Protein AF-A0A1C6E2U9-F1 (afdb_monomer_lite)

Foldseek 3Di:
DDPVVVQVVCCVVPVDGDPPPPVVPQDPVNVVVVVVVVPQDPVNVVVVVVVVVVVVVVVVVVVVVVVVVVVVVVVVVCVVVPPPPPVPPPPVVVVVVVVVVVVVVVVVVPPPPDDD

pLDDT: mean 75.65, std 13.98, range [43.25, 95.25]

Radius of gyration: 38.93 Å; chains: 1; bounding box: 69×45×92 Å

Structure (mmCIF, N/CA/C/O backbone):
data_AF-A0A1C6E2U9-F1
#
_entry.id   AF-A0A1C6E2U9-F1
#
loop_
_atom_site.group_PDB
_atom_site.id
_atom_site.type_symbol
_atom_site.label_atom_id
_atom_site.label_alt_id
_atom_site.label_comp_id
_atom_site.label_asym_id
_atom_site.label_entity_id
_atom_site.label_seq_id
_atom_site.pdbx_PDB_ins_code
_atom_site.Cartn_x
_atom_site.Cartn_y
_atom_site.Cartn_z
_atom_site.occupancy
_atom_site.B_iso_or_equiv
_atom_site.auth_seq_id
_atom_site.auth_comp_id
_atom_site.auth_asym_id
_atom_site.auth_atom_id
_atom_site.pdbx_PDB_model_num
ATOM 1 N N . MET A 1 1 ? 41.886 -9.581 -25.187 1.00 71.56 1 MET A N 1
ATOM 2 C CA . MET A 1 1 ? 42.308 -10.326 -23.975 1.00 71.56 1 MET A CA 1
ATOM 3 C C . MET A 1 1 ? 41.634 -11.698 -23.961 1.00 71.56 1 MET A C 1
ATOM 5 O O . MET A 1 1 ? 40.436 -11.761 -24.193 1.00 71.56 1 MET A O 1
ATOM 9 N N . ASN A 1 2 ? 42.365 -12.797 -23.732 1.00 88.00 2 ASN A N 1
ATOM 10 C CA . ASN A 1 2 ? 41.782 -14.154 -23.714 1.00 88.00 2 ASN A CA 1
ATOM 11 C C . ASN A 1 2 ? 40.878 -14.347 -22.471 1.00 88.00 2 ASN A C 1
ATOM 13 O O . ASN A 1 2 ? 41.182 -13.811 -21.405 1.00 88.00 2 ASN A O 1
ATOM 17 N N . LYS A 1 3 ? 39.812 -15.158 -22.571 1.00 82.31 3 LYS A N 1
ATOM 18 C CA . LYS A 1 3 ? 38.917 -15.555 -21.461 1.00 82.31 3 LYS A CA 1
ATOM 19 C C . LYS A 1 3 ? 39.675 -15.916 -20.174 1.00 82.31 3 LYS A C 1
ATOM 21 O O . LYS A 1 3 ? 39.283 -15.502 -19.084 1.00 82.31 3 LYS A O 1
ATOM 26 N N . ARG A 1 4 ? 40.801 -16.636 -20.283 1.00 87.12 4 ARG A N 1
ATOM 27 C CA . ARG A 1 4 ? 41.637 -16.998 -19.118 1.00 87.12 4 ARG A CA 1
ATOM 28 C C . ARG A 1 4 ? 42.281 -15.780 -18.450 1.00 87.12 4 ARG A C 1
ATOM 30 O O . ARG A 1 4 ? 42.363 -15.727 -17.226 1.00 87.12 4 ARG A O 1
ATOM 37 N N . GLN A 1 5 ? 42.744 -14.816 -19.240 1.00 90.75 5 GLN A N 1
ATOM 38 C CA . GLN A 1 5 ? 43.356 -13.582 -18.742 1.00 90.75 5 GLN A CA 1
ATOM 39 C C . GLN A 1 5 ? 42.301 -12.668 -18.108 1.00 90.75 5 GLN A C 1
ATOM 41 O O . GLN A 1 5 ? 42.523 -12.178 -17.005 1.00 90.75 5 GLN A O 1
ATOM 46 N N . ALA A 1 6 ? 41.125 -12.547 -18.731 1.00 86.75 6 ALA A N 1
ATOM 47 C CA . ALA A 1 6 ? 39.992 -11.799 -18.187 1.00 86.75 6 ALA A CA 1
ATOM 48 C C . ALA A 1 6 ? 39.558 -12.336 -16.816 1.00 86.75 6 ALA A C 1
ATOM 50 O O . ALA A 1 6 ? 39.429 -11.581 -15.857 1.00 86.75 6 ALA A O 1
ATOM 51 N N . LYS A 1 7 ? 39.439 -13.665 -16.684 1.00 88.56 7 LYS A N 1
ATOM 52 C CA . LYS A 1 7 ? 39.119 -14.320 -15.407 1.00 88.56 7 LYS A CA 1
ATOM 53 C C . LYS A 1 7 ? 40.162 -14.033 -14.322 1.00 88.56 7 LYS A C 1
ATOM 55 O O . LYS A 1 7 ? 39.799 -13.820 -13.168 1.00 88.56 7 LYS A O 1
ATOM 60 N N . LYS A 1 8 ? 41.453 -14.027 -14.682 1.00 93.44 8 LYS A N 1
ATOM 61 C CA . LYS A 1 8 ? 42.546 -13.695 -13.753 1.00 93.44 8 LYS A CA 1
ATOM 62 C C . LYS A 1 8 ? 42.490 -12.235 -13.305 1.00 93.44 8 LYS A C 1
ATOM 64 O O . LYS A 1 8 ? 42.643 -11.985 -12.116 1.00 93.44 8 LYS A O 1
ATOM 69 N N . GLN A 1 9 ? 42.261 -11.298 -14.225 1.00 91.69 9 GLN A N 1
ATOM 70 C CA . GLN A 1 9 ? 42.118 -9.881 -13.881 1.00 91.69 9 GLN A CA 1
ATOM 71 C C . GLN A 1 9 ? 40.907 -9.644 -12.980 1.00 91.69 9 GLN A C 1
ATOM 73 O O . GLN A 1 9 ? 41.048 -9.019 -11.936 1.00 91.69 9 GLN A O 1
ATOM 78 N N . TYR A 1 10 ? 39.758 -10.233 -13.314 1.00 90.56 10 TYR A N 1
ATOM 79 C CA . TYR A 1 10 ? 38.558 -10.145 -12.487 1.00 90.56 10 TYR A CA 1
ATOM 80 C C . TYR A 1 10 ? 38.810 -10.661 -11.064 1.00 90.56 10 TYR A C 1
ATOM 82 O O . TYR A 1 10 ? 38.525 -9.968 -10.092 1.00 90.56 10 TYR A O 1
ATOM 90 N N . LYS A 1 11 ? 39.427 -11.845 -10.927 1.00 94.44 11 LYS A N 1
ATOM 91 C CA . LYS A 1 11 ? 39.772 -12.402 -9.612 1.00 94.44 11 LYS A CA 1
ATOM 92 C C . LYS A 1 11 ? 40.783 -11.541 -8.854 1.00 94.44 11 LYS A C 1
ATOM 94 O O . LYS A 1 11 ? 40.722 -11.481 -7.633 1.00 94.44 11 LYS A O 1
ATOM 99 N N . LYS A 1 12 ? 41.696 -10.868 -9.561 1.00 95.25 12 LYS A N 1
ATOM 100 C CA . LYS A 1 12 ? 42.655 -9.937 -8.956 1.00 95.25 12 LYS A CA 1
ATOM 101 C C . LYS A 1 12 ? 41.965 -8.689 -8.391 1.00 95.25 12 LYS A C 1
ATOM 103 O O . LYS A 1 12 ? 42.372 -8.233 -7.334 1.00 95.25 12 LYS A O 1
ATOM 108 N N . ILE A 1 13 ? 40.952 -8.156 -9.078 1.00 94.25 13 ILE A N 1
ATOM 109 C CA . ILE A 1 13 ? 40.235 -6.936 -8.665 1.00 94.25 13 ILE A CA 1
ATOM 110 C C . ILE A 1 13 ? 39.199 -7.238 -7.571 1.00 94.25 13 ILE A C 1
ATOM 112 O O . ILE A 1 13 ? 39.088 -6.484 -6.613 1.00 94.25 13 ILE A O 1
ATOM 116 N N . HIS A 1 14 ? 38.459 -8.344 -7.693 1.00 89.38 14 HIS A N 1
ATOM 117 C CA . HIS A 1 14 ? 37.289 -8.630 -6.850 1.00 89.38 14 HIS A CA 1
ATOM 118 C C . HIS A 1 14 ? 37.498 -9.768 -5.835 1.00 89.38 14 HIS A C 1
ATOM 120 O O . HIS A 1 14 ? 36.607 -10.066 -5.048 1.00 89.38 14 HIS A O 1
ATOM 126 N N . GLY A 1 15 ? 38.641 -10.462 -5.854 1.00 93.19 15 GLY A N 1
ATOM 127 C CA . GLY A 1 15 ? 38.966 -11.547 -4.913 1.00 93.19 15 GLY A CA 1
ATOM 128 C C . GLY A 1 15 ? 38.259 -12.887 -5.173 1.00 93.19 15 GLY A C 1
ATOM 129 O O . GLY A 1 15 ? 38.716 -13.928 -4.700 1.00 93.19 15 GLY A O 1
ATOM 130 N N . HIS A 1 16 ? 37.201 -12.913 -5.985 1.00 89.94 16 HIS A N 1
ATOM 131 C CA . HIS A 1 16 ? 36.455 -14.123 -6.344 1.00 89.94 16 HIS A CA 1
ATOM 132 C C . HIS A 1 16 ? 36.456 -14.392 -7.856 1.00 89.94 16 HIS A C 1
ATOM 134 O O . HIS A 1 16 ? 36.861 -13.566 -8.673 1.00 89.94 16 HIS A O 1
ATOM 140 N N . ASN A 1 17 ? 36.029 -15.593 -8.261 1.00 88.44 17 ASN A N 1
ATOM 141 C CA . ASN A 1 17 ? 35.829 -15.873 -9.684 1.00 88.44 17 ASN A CA 1
ATOM 142 C C . ASN A 1 17 ? 34.666 -15.022 -10.219 1.00 88.44 17 ASN A C 1
ATOM 144 O O . ASN A 1 17 ? 33.706 -14.806 -9.475 1.00 88.44 17 ASN A O 1
ATOM 148 N N . PRO A 1 18 ? 34.714 -14.582 -11.491 1.00 82.00 18 PRO A N 1
ATOM 149 C CA . PRO A 1 18 ? 33.558 -13.954 -12.109 1.00 82.00 18 PRO A CA 1
ATOM 150 C C . PRO A 1 18 ? 32.364 -14.894 -11.988 1.00 82.00 18 PRO A C 1
ATOM 152 O O . PRO A 1 18 ? 32.550 -16.111 -12.166 1.00 82.00 18 PRO A O 1
ATOM 155 N N . PRO A 1 19 ? 31.175 -14.364 -11.647 1.00 81.94 19 PRO A N 1
ATOM 156 C CA . PRO A 1 19 ? 29.974 -15.172 -11.614 1.00 81.94 19 PRO A CA 1
ATOM 157 C C . PRO A 1 19 ? 29.879 -15.885 -12.958 1.00 81.94 19 PRO A C 1
ATOM 159 O O . PRO A 1 19 ? 30.097 -15.281 -14.014 1.00 81.94 19 PRO A O 1
ATOM 162 N N . LYS A 1 20 ? 29.621 -17.197 -12.928 1.00 74.75 20 LYS A N 1
ATOM 163 C CA . LYS A 1 20 ? 29.171 -17.874 -14.141 1.00 74.75 20 LYS A CA 1
ATOM 164 C C . LYS A 1 20 ? 27.911 -17.119 -14.511 1.00 74.75 20 LYS A C 1
ATOM 166 O O . LYS A 1 20 ? 26.957 -17.157 -13.742 1.00 74.75 20 LYS A O 1
ATOM 171 N N . THR A 1 21 ? 27.950 -16.358 -15.594 1.00 60.19 21 THR A N 1
ATOM 172 C CA . THR A 1 21 ? 26.773 -15.677 -16.102 1.00 60.19 21 THR A CA 1
ATOM 173 C C . THR A 1 21 ? 25.774 -16.773 -16.452 1.00 60.19 21 THR A C 1
ATOM 175 O O . THR A 1 21 ? 25.779 -17.289 -17.566 1.00 60.19 21 THR A O 1
ATOM 178 N N . ALA A 1 22 ? 24.926 -17.158 -15.500 1.00 53.00 22 ALA A N 1
ATOM 179 C CA . ALA A 1 22 ? 23.545 -17.415 -15.821 1.00 53.00 22 ALA A CA 1
ATOM 180 C C . ALA A 1 22 ? 23.045 -16.044 -16.259 1.00 53.00 22 ALA A C 1
ATOM 182 O O . ALA A 1 22 ? 22.601 -15.233 -15.454 1.00 53.00 22 ALA A O 1
ATOM 183 N N . VAL A 1 23 ? 23.283 -15.723 -17.533 1.00 53.88 23 VAL A N 1
ATOM 184 C CA . VAL A 1 23 ? 22.452 -14.738 -18.198 1.00 53.88 23 VAL A CA 1
ATOM 185 C C . VAL A 1 23 ? 21.068 -15.316 -17.965 1.00 53.88 23 VAL A C 1
ATOM 187 O O . VAL A 1 23 ? 20.798 -16.417 -18.444 1.00 53.88 23 VAL A O 1
ATOM 190 N N . ALA A 1 24 ? 20.267 -14.688 -17.104 1.00 58.50 24 ALA A N 1
ATOM 191 C CA . ALA A 1 24 ? 18.847 -14.960 -17.112 1.00 58.50 24 ALA A CA 1
ATOM 192 C C . ALA A 1 24 ? 18.451 -14.631 -18.548 1.00 58.50 24 ALA A C 1
ATOM 194 O O . ALA A 1 24 ? 18.472 -13.467 -18.952 1.00 58.50 24 ALA A O 1
ATOM 195 N N . VAL A 1 25 ? 18.314 -15.669 -19.372 1.00 63.38 25 VAL A N 1
ATOM 196 C CA . VAL A 1 25 ? 17.828 -15.523 -20.731 1.00 63.38 25 VAL A CA 1
ATOM 197 C C . VAL A 1 25 ? 16.363 -15.229 -20.513 1.00 63.38 25 VAL A C 1
ATOM 199 O O . VAL A 1 25 ? 15.559 -16.149 -20.412 1.00 63.38 25 VAL A O 1
ATOM 202 N N . TYR A 1 26 ? 16.064 -13.949 -20.299 1.00 65.06 26 TYR A N 1
ATOM 203 C CA . TYR A 1 26 ? 14.699 -13.480 -20.301 1.00 65.06 26 TYR A CA 1
ATOM 204 C C . TYR A 1 26 ? 14.101 -13.958 -21.613 1.00 65.06 26 TYR A C 1
ATOM 206 O O . TYR A 1 26 ? 14.695 -13.794 -22.688 1.00 65.06 26 TYR A O 1
ATOM 214 N N . THR A 1 27 ? 12.965 -14.621 -21.504 1.00 76.62 27 THR A N 1
ATOM 215 C CA . THR A 1 27 ? 12.181 -14.984 -22.670 1.00 76.62 27 THR A CA 1
ATOM 216 C C . THR A 1 27 ? 11.858 -13.706 -23.454 1.00 76.62 27 THR A C 1
ATOM 218 O O . THR A 1 27 ? 11.787 -12.616 -22.873 1.00 76.62 27 THR A O 1
ATOM 221 N N . PRO A 1 28 ? 11.686 -13.784 -24.782 1.00 77.44 28 PRO A N 1
ATOM 222 C CA . PRO A 1 28 ? 11.303 -12.621 -25.580 1.00 77.44 28 PRO A CA 1
ATOM 223 C C . PRO A 1 28 ? 10.083 -11.879 -25.008 1.00 77.44 28 PRO A C 1
ATOM 225 O O . PRO A 1 28 ? 10.065 -10.652 -25.018 1.00 77.44 28 PRO A O 1
ATOM 228 N N . GLU A 1 29 ? 9.141 -12.622 -24.423 1.00 75.31 29 GLU A N 1
ATOM 229 C CA . GLU A 1 29 ? 7.941 -12.125 -23.741 1.00 75.31 29 GLU A CA 1
ATOM 230 C C . GLU A 1 29 ? 8.273 -11.271 -22.506 1.00 75.31 29 GLU A C 1
ATOM 232 O O . GLU A 1 29 ? 7.731 -10.181 -22.335 1.00 75.31 29 GLU A O 1
ATOM 237 N N . GLU A 1 30 ? 9.213 -11.709 -21.664 1.00 76.62 30 GLU A N 1
ATOM 238 C CA . GLU A 1 30 ? 9.665 -10.942 -20.493 1.00 76.62 30 GLU A CA 1
ATOM 239 C C . GLU A 1 30 ? 10.409 -9.662 -20.900 1.00 76.62 30 GLU A C 1
ATOM 241 O O . GLU A 1 30 ? 10.256 -8.615 -20.268 1.00 76.62 30 GLU A O 1
ATOM 246 N N . ILE A 1 31 ? 11.185 -9.719 -21.986 1.00 76.94 31 ILE A N 1
ATOM 247 C CA . ILE A 1 31 ? 11.876 -8.548 -22.545 1.00 76.94 31 ILE A CA 1
ATOM 248 C C . ILE A 1 31 ? 10.861 -7.550 -23.117 1.00 76.94 31 ILE A C 1
ATOM 250 O O . ILE A 1 31 ? 11.025 -6.338 -22.960 1.00 76.94 31 ILE A O 1
ATOM 254 N N . GLU A 1 32 ? 9.820 -8.038 -23.787 1.00 75.88 32 GLU A N 1
ATOM 255 C CA . GLU A 1 32 ? 8.749 -7.219 -24.351 1.00 75.88 32 GLU A CA 1
ATOM 256 C C . GLU A 1 32 ? 7.901 -6.566 -23.254 1.00 75.88 32 GLU A C 1
ATOM 258 O O . GLU A 1 32 ? 7.686 -5.354 -23.290 1.00 75.88 32 GLU A O 1
ATOM 263 N N . ALA A 1 33 ? 7.540 -7.314 -22.210 1.00 74.44 33 ALA A N 1
ATOM 264 C CA . ALA A 1 33 ? 6.855 -6.776 -21.039 1.00 74.44 33 ALA A CA 1
ATOM 265 C C . ALA A 1 33 ? 7.675 -5.669 -20.356 1.00 74.44 33 ALA A C 1
ATOM 267 O O . ALA A 1 33 ? 7.150 -4.594 -20.070 1.00 74.44 33 ALA A O 1
ATOM 268 N N . MET A 1 34 ? 8.984 -5.872 -20.161 1.00 73.25 34 MET A N 1
ATOM 269 C CA . MET A 1 34 ? 9.860 -4.835 -19.599 1.00 73.25 34 MET A CA 1
ATOM 270 C C . MET A 1 34 ? 9.932 -3.579 -20.474 1.00 73.25 34 MET A C 1
ATOM 272 O O . MET A 1 34 ? 9.993 -2.470 -19.947 1.00 73.25 34 MET A O 1
ATOM 276 N N . LYS A 1 35 ? 9.901 -3.719 -21.805 1.00 72.44 35 LYS A N 1
ATOM 277 C CA . LYS A 1 35 ? 9.872 -2.566 -22.719 1.00 72.44 35 LYS A CA 1
ATOM 278 C C . LYS A 1 35 ? 8.585 -1.756 -22.591 1.00 72.44 35 LYS A C 1
ATOM 280 O O . LYS A 1 35 ? 8.655 -0.536 -22.671 1.00 72.44 35 LYS A O 1
ATOM 285 N N . ILE A 1 36 ? 7.446 -2.405 -22.354 1.00 69.81 36 ILE A N 1
ATOM 286 C CA . ILE A 1 36 ? 6.166 -1.714 -22.136 1.00 69.81 36 ILE A CA 1
ATOM 287 C C . ILE A 1 36 ? 6.244 -0.834 -20.881 1.00 69.81 36 ILE A C 1
ATOM 289 O O . ILE A 1 36 ? 5.871 0.334 -20.936 1.00 69.81 36 ILE A O 1
ATOM 293 N N . TYR A 1 37 ? 6.810 -1.344 -19.781 1.00 62.84 37 TYR A N 1
ATOM 294 C CA . TYR A 1 37 ? 7.022 -0.542 -18.568 1.00 62.84 37 TYR A CA 1
ATOM 295 C C . TYR A 1 37 ? 8.046 0.584 -18.766 1.00 62.84 37 TYR A C 1
ATOM 297 O O . TYR A 1 37 ? 7.862 1.680 -18.244 1.00 62.84 37 TYR A O 1
ATOM 305 N N . ASN A 1 38 ? 9.104 0.344 -19.543 1.00 67.00 38 ASN A N 1
ATOM 306 C CA . ASN A 1 38 ? 10.132 1.352 -19.819 1.00 67.00 38 ASN A CA 1
ATOM 307 C C . ASN A 1 38 ? 9.671 2.456 -20.790 1.00 67.00 38 ASN A C 1
ATOM 309 O O . ASN A 1 38 ? 10.321 3.496 -20.860 1.00 67.00 38 ASN A O 1
ATOM 313 N N . ASN A 1 39 ? 8.566 2.248 -21.513 1.00 76.50 39 ASN A N 1
ATOM 314 C CA . ASN A 1 39 ? 7.979 3.214 -22.446 1.00 76.50 39 ASN A CA 1
ATOM 315 C C . ASN A 1 39 ? 6.785 3.986 -21.855 1.00 76.50 39 ASN A C 1
ATOM 317 O O . ASN A 1 39 ? 6.103 4.697 -22.591 1.00 76.50 39 ASN A O 1
ATOM 321 N N . LEU A 1 40 ? 6.514 3.850 -20.552 1.00 77.62 40 LEU A N 1
ATOM 322 C CA . LEU A 1 40 ? 5.494 4.651 -19.877 1.00 77.62 40 LEU A CA 1
ATOM 323 C C . LEU A 1 40 ? 5.870 6.133 -19.948 1.00 77.62 40 LEU A C 1
ATOM 325 O O . LEU A 1 40 ? 6.947 6.530 -19.495 1.00 77.62 40 LEU A O 1
ATOM 329 N N . THR A 1 41 ? 4.980 6.955 -20.503 1.00 82.56 41 THR A N 1
ATOM 330 C CA . THR A 1 41 ? 5.188 8.404 -20.508 1.00 82.56 41 THR A CA 1
ATOM 331 C C . THR A 1 41 ? 4.910 8.981 -19.113 1.00 82.56 41 THR A C 1
ATOM 333 O O . THR A 1 41 ? 4.217 8.350 -18.303 1.00 82.56 41 THR A O 1
ATOM 336 N N . PRO A 1 42 ? 5.426 10.179 -18.789 1.00 83.62 42 PRO A N 1
ATOM 337 C CA . PRO A 1 42 ? 5.116 10.848 -17.525 1.00 83.62 42 PRO A CA 1
ATOM 338 C C . PRO A 1 42 ? 3.606 10.968 -17.254 1.00 83.62 42 PRO A C 1
ATOM 340 O O . PRO A 1 42 ? 3.164 10.782 -16.122 1.00 83.62 42 PRO A O 1
ATOM 343 N N . GLU A 1 43 ? 2.804 11.187 -18.295 1.00 86.00 43 GLU A N 1
ATOM 344 C CA . GLU A 1 43 ? 1.346 11.303 -18.215 1.00 86.00 43 GLU A CA 1
ATOM 345 C C . GLU A 1 43 ? 0.676 9.973 -17.838 1.00 86.00 43 GLU A C 1
ATOM 347 O O . GLU A 1 43 ? -0.275 9.949 -17.051 1.00 86.00 43 GLU A O 1
ATOM 352 N N . ASP A 1 44 ? 1.180 8.848 -18.354 1.00 84.88 44 ASP A N 1
ATOM 353 C CA . ASP A 1 44 ? 0.687 7.521 -17.980 1.00 84.88 44 ASP A CA 1
ATOM 354 C C . ASP A 1 44 ? 0.983 7.214 -16.507 1.00 84.88 44 ASP A C 1
ATOM 356 O O . ASP A 1 44 ? 0.127 6.672 -15.799 1.00 84.88 44 ASP A O 1
ATOM 360 N N . ILE A 1 45 ? 2.167 7.604 -16.026 1.00 84.19 45 ILE A N 1
ATOM 361 C CA . ILE A 1 45 ? 2.573 7.443 -14.625 1.00 84.19 45 ILE A CA 1
ATOM 362 C C . ILE A 1 45 ? 1.675 8.284 -13.711 1.00 84.19 45 ILE A C 1
ATOM 364 O O . ILE A 1 45 ? 1.171 7.772 -12.708 1.00 84.19 45 ILE A O 1
ATOM 368 N N . GLU A 1 46 ? 1.416 9.546 -14.062 1.00 88.25 46 GLU A N 1
ATOM 369 C CA 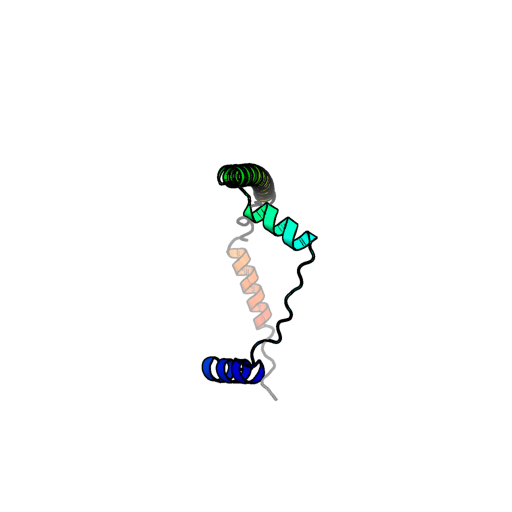. GLU A 1 46 ? 0.508 10.410 -13.300 1.00 88.25 46 GLU A CA 1
ATOM 370 C C . GLU A 1 46 ? -0.924 9.869 -13.280 1.00 88.25 46 GLU A C 1
ATOM 372 O O . GLU A 1 46 ? -1.567 9.850 -12.225 1.00 88.25 46 GLU A O 1
ATOM 377 N N . ARG A 1 47 ? -1.425 9.359 -14.411 1.00 88.94 47 ARG A N 1
ATOM 378 C CA . ARG A 1 47 ? -2.750 8.729 -14.482 1.00 88.94 47 ARG A CA 1
ATOM 379 C C . ARG A 1 47 ? -2.839 7.510 -13.564 1.00 88.94 47 ARG A C 1
ATOM 381 O O . ARG A 1 47 ? -3.813 7.376 -12.822 1.00 88.94 47 ARG A O 1
ATOM 388 N N . ILE A 1 48 ? -1.827 6.641 -13.575 1.00 89.06 48 ILE A N 1
ATOM 389 C CA . ILE A 1 48 ? -1.757 5.468 -12.690 1.00 89.06 48 ILE A CA 1
ATOM 390 C C . ILE A 1 48 ? -1.726 5.905 -11.221 1.00 89.06 48 ILE A C 1
ATOM 392 O O . ILE A 1 48 ? -2.487 5.376 -10.409 1.00 89.06 48 ILE A O 1
ATOM 396 N N . ALA A 1 49 ? -0.904 6.900 -10.880 1.00 88.62 49 ALA A N 1
ATOM 397 C CA . ALA A 1 49 ? -0.788 7.413 -9.518 1.00 88.62 49 ALA A CA 1
ATOM 398 C C . ALA A 1 49 ? -2.103 8.026 -9.008 1.00 88.62 49 ALA A C 1
ATOM 400 O O . ALA A 1 49 ? -2.506 7.773 -7.870 1.00 88.62 49 ALA A O 1
ATOM 401 N N . ASN A 1 50 ? -2.801 8.790 -9.851 1.00 93.00 50 ASN A N 1
ATOM 402 C CA . ASN A 1 50 ? -4.092 9.384 -9.512 1.00 93.00 50 ASN A CA 1
ATOM 403 C C . ASN A 1 50 ? -5.172 8.316 -9.316 1.00 93.00 50 ASN A C 1
ATOM 405 O O . ASN A 1 50 ? -5.908 8.368 -8.331 1.00 93.00 50 ASN A O 1
ATOM 409 N N . ASN A 1 51 ? -5.218 7.301 -10.181 1.00 91.50 51 ASN A N 1
ATOM 410 C CA . ASN A 1 51 ? -6.137 6.172 -10.027 1.00 91.50 51 ASN A CA 1
ATOM 411 C C . ASN A 1 51 ? -5.888 5.408 -8.717 1.00 91.50 51 ASN A C 1
ATOM 413 O O . ASN A 1 51 ? -6.833 5.103 -7.990 1.00 91.50 51 ASN A O 1
ATOM 417 N N . LEU A 1 52 ? -4.620 5.161 -8.375 1.00 92.69 52 LEU A N 1
ATOM 418 C CA . LEU A 1 52 ? -4.220 4.541 -7.108 1.00 92.69 52 LEU A CA 1
ATOM 419 C C . LEU A 1 52 ? -4.640 5.373 -5.894 1.00 92.69 52 LEU A C 1
ATOM 421 O O . LEU A 1 52 ? -5.179 4.825 -4.933 1.00 92.69 52 LEU A O 1
ATOM 425 N N . ARG A 1 53 ? -4.441 6.696 -5.937 1.00 91.94 53 ARG A N 1
ATOM 426 C CA . ARG A 1 53 ? -4.883 7.606 -4.869 1.00 91.94 53 ARG A CA 1
ATOM 427 C C . ARG A 1 53 ? -6.393 7.569 -4.678 1.00 91.94 53 ARG A C 1
ATOM 429 O O . ARG A 1 53 ? -6.850 7.486 -3.541 1.00 91.94 53 ARG A O 1
ATOM 436 N N . SER A 1 54 ? -7.150 7.611 -5.771 1.00 92.56 54 SER A N 1
ATOM 437 C CA . SER A 1 54 ? -8.612 7.556 -5.740 1.00 92.56 54 SER A CA 1
ATOM 438 C C . SER A 1 54 ? -9.106 6.237 -5.146 1.00 92.56 54 SER A C 1
ATOM 440 O O . SER A 1 54 ? -9.902 6.249 -4.209 1.00 92.56 54 SER A O 1
ATOM 442 N N . ALA A 1 55 ? -8.562 5.105 -5.605 1.00 92.31 55 ALA A N 1
ATOM 443 C CA . ALA A 1 55 ? -8.901 3.784 -5.079 1.00 92.31 55 ALA A CA 1
ATOM 444 C C . ALA A 1 55 ? -8.563 3.651 -3.584 1.00 92.31 55 ALA A C 1
ATOM 446 O O . ALA A 1 55 ? -9.375 3.158 -2.800 1.00 92.31 55 ALA A O 1
ATOM 447 N N . ALA A 1 56 ? -7.395 4.144 -3.164 1.00 90.69 56 ALA A N 1
ATOM 448 C CA . ALA A 1 56 ? -7.009 4.159 -1.757 1.00 90.69 56 ALA A CA 1
ATOM 449 C C . ALA A 1 56 ? -7.969 5.014 -0.915 1.00 90.69 56 ALA A C 1
ATOM 451 O O . ALA A 1 56 ? -8.397 4.581 0.153 1.00 90.69 56 ALA A O 1
ATOM 452 N N . ALA A 1 57 ? -8.353 6.200 -1.397 1.00 91.88 57 ALA A N 1
ATOM 453 C CA . ALA A 1 57 ? -9.281 7.082 -0.694 1.00 91.88 57 ALA A CA 1
ATOM 454 C C . ALA A 1 57 ? -10.661 6.437 -0.487 1.00 91.88 57 ALA A C 1
ATOM 456 O O . ALA A 1 57 ? -11.248 6.573 0.588 1.00 91.88 57 ALA A O 1
ATOM 457 N N . GLU A 1 58 ? -11.179 5.711 -1.479 1.00 91.19 58 GLU A N 1
ATOM 458 C CA . GLU A 1 58 ? -12.432 4.965 -1.324 1.00 91.19 58 GLU A CA 1
ATOM 459 C C . GLU A 1 58 ? -12.303 3.819 -0.321 1.00 91.19 58 GLU A C 1
ATOM 461 O O . GLU A 1 58 ? -13.169 3.648 0.542 1.00 91.19 58 GLU A O 1
ATOM 466 N N . MET A 1 59 ? -11.189 3.089 -0.369 1.00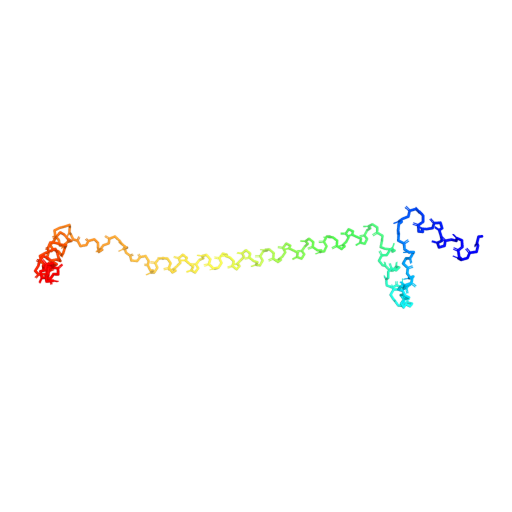 88.25 59 MET A N 1
ATOM 467 C CA . MET A 1 59 ? -10.913 2.007 0.572 1.00 88.25 59 MET A CA 1
ATOM 468 C C . MET A 1 59 ? -10.819 2.529 2.018 1.00 88.25 59 MET A C 1
ATOM 470 O O . MET A 1 59 ? -11.406 1.942 2.928 1.00 88.25 59 MET A O 1
ATOM 474 N N . PHE A 1 60 ? -10.170 3.679 2.234 1.00 89.00 60 PHE A N 1
ATOM 475 C CA . PHE A 1 60 ? -10.103 4.328 3.547 1.00 89.00 60 PHE A CA 1
ATOM 476 C C . PHE A 1 60 ? -11.472 4.793 4.049 1.00 89.00 60 PHE A C 1
ATOM 478 O O . PHE A 1 60 ? -11.772 4.611 5.228 1.00 89.00 60 PHE A O 1
ATOM 485 N N . LYS A 1 61 ? -12.333 5.330 3.176 1.00 91.38 61 LYS A N 1
ATOM 486 C CA . LYS A 1 61 ? -13.714 5.684 3.550 1.00 91.38 61 LYS A CA 1
ATOM 487 C C . LYS A 1 61 ? -14.520 4.453 3.965 1.00 91.38 61 LYS A C 1
ATOM 489 O O . LYS A 1 61 ? -15.275 4.515 4.934 1.00 91.38 61 LYS A O 1
ATOM 494 N N . ALA A 1 62 ? -14.365 3.335 3.257 1.00 88.50 62 ALA A N 1
ATOM 495 C CA . ALA A 1 62 ? -15.020 2.081 3.620 1.00 88.50 62 ALA A CA 1
ATOM 496 C C . ALA A 1 62 ? -14.532 1.569 4.986 1.00 88.50 62 ALA A C 1
ATOM 498 O O . ALA A 1 62 ? -15.348 1.236 5.845 1.00 88.50 62 ALA A O 1
ATOM 499 N N . LEU A 1 63 ? -13.218 1.593 5.222 1.00 89.25 63 LEU A N 1
ATOM 500 C CA . LEU A 1 63 ? -12.622 1.212 6.504 1.00 89.25 63 LEU A CA 1
ATOM 501 C C . LEU A 1 63 ? -13.070 2.120 7.653 1.00 89.25 63 LEU A C 1
ATOM 503 O O . LEU A 1 63 ? -13.388 1.614 8.726 1.00 89.25 63 LEU A O 1
ATOM 507 N N . GLN A 1 64 ? -13.157 3.434 7.435 1.00 89.75 64 GLN A N 1
ATOM 508 C CA . GLN A 1 64 ? -13.684 4.368 8.435 1.00 89.75 64 GLN A CA 1
ATOM 509 C C . GLN A 1 64 ? -15.134 4.050 8.796 1.00 89.75 64 GLN A C 1
ATOM 511 O O . GLN A 1 64 ? -15.454 3.974 9.976 1.00 89.75 64 GLN A O 1
ATOM 516 N N . ARG A 1 65 ? -15.998 3.772 7.812 1.00 89.00 65 ARG A N 1
ATOM 517 C CA . ARG A 1 65 ? -17.394 3.375 8.076 1.00 89.00 65 ARG A CA 1
ATOM 518 C C . ARG A 1 65 ? -17.483 2.085 8.889 1.00 89.00 65 ARG A C 1
ATOM 520 O O . ARG A 1 65 ? -18.303 1.992 9.799 1.00 89.00 65 ARG A O 1
ATOM 527 N N . VAL A 1 66 ? -16.635 1.102 8.585 1.00 87.62 66 VAL A N 1
ATOM 528 C CA . VAL A 1 66 ? -16.556 -0.144 9.362 1.00 87.62 66 VAL A CA 1
ATOM 529 C C . VAL A 1 66 ? -16.087 0.151 10.786 1.00 87.62 66 VAL A C 1
ATOM 531 O O . VAL A 1 66 ? -16.732 -0.291 11.734 1.00 87.62 66 VAL A O 1
ATOM 534 N N . ALA A 1 67 ? -15.035 0.952 10.955 1.00 86.12 67 ALA A N 1
ATOM 535 C CA . ALA A 1 67 ? -14.523 1.342 12.266 1.00 86.12 67 ALA A CA 1
ATOM 536 C C . ALA A 1 67 ? -15.573 2.099 13.098 1.00 86.12 67 ALA A C 1
ATOM 538 O O . ALA A 1 67 ? -15.770 1.776 14.267 1.00 86.12 67 ALA A O 1
ATOM 539 N N . GLU A 1 68 ? -16.301 3.041 12.497 1.00 86.81 68 GLU A N 1
ATOM 540 C CA . GLU A 1 68 ? -17.410 3.757 13.137 1.00 86.81 68 GLU A CA 1
ATOM 541 C C . GLU A 1 68 ? -18.551 2.811 13.524 1.00 86.81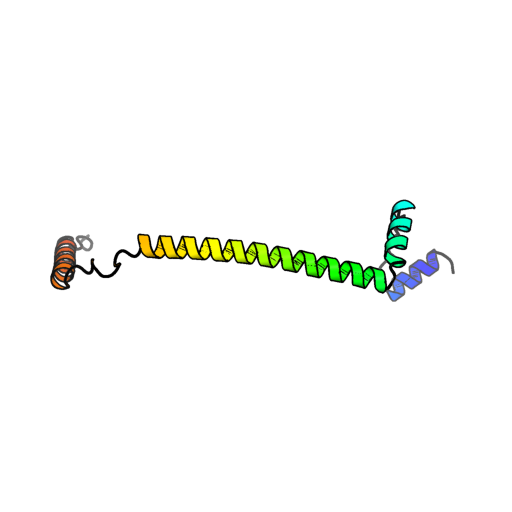 68 GLU A C 1
ATOM 543 O O . GLU A 1 68 ? -19.112 2.930 14.615 1.00 86.81 68 GLU A O 1
ATOM 548 N N . SER A 1 69 ? -18.885 1.842 12.665 1.00 86.56 69 SER A N 1
ATOM 549 C CA . SER A 1 69 ? -19.904 0.836 12.976 1.00 86.56 69 SER A CA 1
ATOM 550 C C . SER A 1 69 ? -19.489 -0.045 14.156 1.00 86.56 69 SER A C 1
ATOM 552 O O . SER A 1 69 ? -20.279 -0.243 15.077 1.00 86.56 69 SER A O 1
ATOM 554 N N . MET A 1 70 ? -18.226 -0.483 14.195 1.00 79.31 70 MET A N 1
ATOM 555 C CA . MET A 1 70 ? -17.657 -1.222 15.319 1.00 79.31 70 MET A CA 1
ATOM 556 C C . MET A 1 70 ? -17.687 -0.379 16.592 1.00 79.31 70 MET A C 1
ATOM 558 O O . MET A 1 70 ? -18.132 -0.865 17.626 1.00 79.31 70 MET A O 1
ATOM 562 N N . ALA A 1 71 ? -17.248 0.880 16.526 1.00 82.69 71 ALA A N 1
ATOM 563 C CA . ALA A 1 71 ? -17.220 1.779 17.674 1.00 82.69 71 ALA A CA 1
ATOM 564 C C . ALA A 1 71 ? -18.618 1.957 18.281 1.00 82.69 71 ALA A C 1
ATOM 566 O O . ALA A 1 71 ? -18.766 1.866 19.495 1.00 82.69 71 ALA A O 1
ATOM 567 N N . ARG A 1 72 ? -19.655 2.107 17.447 1.00 81.44 72 ARG A N 1
ATOM 568 C CA . ARG A 1 72 ? -21.052 2.174 17.908 1.00 81.44 72 ARG A CA 1
ATOM 569 C C . ARG A 1 72 ? -21.517 0.876 18.559 1.00 81.44 72 ARG A C 1
ATOM 571 O O . ARG A 1 72 ? -22.186 0.927 19.585 1.00 81.44 72 ARG A O 1
ATOM 578 N N . VAL A 1 73 ? -21.153 -0.280 18.000 1.00 82.56 73 VAL A N 1
ATOM 579 C CA . VAL A 1 73 ? -21.459 -1.588 18.606 1.00 82.56 73 VAL A CA 1
ATOM 580 C C . VAL A 1 73 ? -20.764 -1.730 19.961 1.00 82.56 73 VAL A C 1
ATOM 582 O O . VAL A 1 73 ? -21.389 -2.169 20.922 1.00 82.56 73 VAL A O 1
ATOM 585 N N . PHE A 1 74 ? -19.501 -1.316 20.070 1.00 76.56 74 PHE A N 1
ATOM 586 C CA . PHE A 1 74 ? -18.769 -1.313 21.335 1.00 76.56 74 PHE A CA 1
ATOM 587 C C . PHE A 1 74 ? -19.342 -0.320 22.346 1.00 76.56 74 PHE A C 1
ATOM 589 O O . PHE A 1 74 ? -19.393 -0.642 23.527 1.00 76.56 74 PHE A O 1
ATOM 596 N N . GLU A 1 75 ? -19.806 0.850 21.914 1.00 80.38 75 GLU A N 1
ATOM 597 C CA . GLU A 1 75 ? -20.453 1.827 22.790 1.00 80.38 75 GLU A CA 1
ATOM 598 C C . GLU A 1 75 ? -21.815 1.322 23.290 1.00 80.38 75 GLU A C 1
ATOM 600 O O . GLU A 1 75 ? -22.127 1.455 24.471 1.00 80.38 75 GLU A O 1
ATOM 605 N N . ASP A 1 76 ? -22.611 0.689 22.426 1.00 82.44 76 ASP A N 1
ATOM 606 C CA . ASP A 1 76 ? -23.907 0.102 22.787 1.00 82.44 76 ASP A CA 1
ATOM 607 C C . ASP A 1 76 ? -23.742 -1.113 23.716 1.00 82.44 76 ASP A C 1
A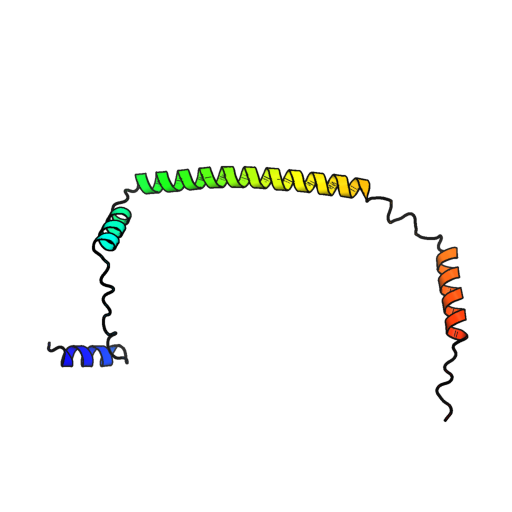TOM 609 O O . ASP A 1 76 ? -24.450 -1.252 24.714 1.00 82.44 76 ASP A O 1
ATOM 613 N N . MET A 1 77 ? -22.735 -1.955 23.458 1.00 72.25 77 MET A N 1
ATOM 614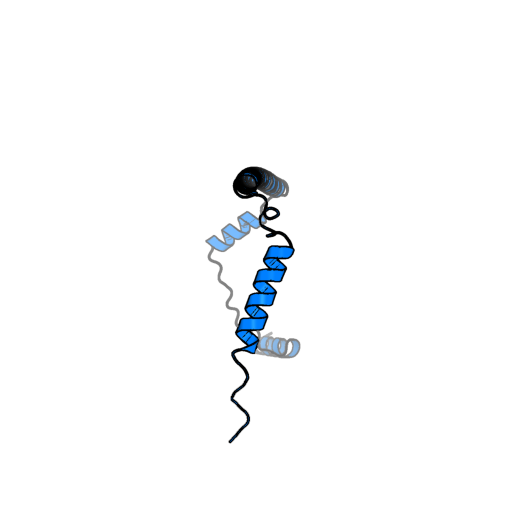 C CA . MET A 1 77 ? -22.295 -3.003 24.384 1.00 72.25 77 MET A CA 1
ATOM 615 C C . MET A 1 77 ? -21.818 -2.391 25.704 1.00 72.25 77 MET A C 1
ATOM 617 O O . MET A 1 77 ? -22.234 -2.829 26.770 1.00 72.25 77 MET A O 1
ATOM 621 N N . GLY A 1 78 ? -21.001 -1.341 25.647 1.00 73.25 78 GLY A N 1
ATOM 622 C CA . GLY A 1 78 ? -20.537 -0.594 26.808 1.00 73.25 78 GLY A CA 1
ATOM 623 C C . GLY A 1 78 ? -21.705 -0.103 27.652 1.00 73.25 78 GLY A C 1
ATOM 624 O O . GLY A 1 78 ? -21.721 -0.360 28.840 1.00 73.25 78 GLY A O 1
ATOM 625 N N . LYS A 1 79 ? -22.744 0.488 27.057 1.00 74.50 79 LYS A N 1
ATOM 626 C CA . LYS A 1 79 ? -23.954 0.932 27.772 1.00 74.50 79 LYS A CA 1
ATOM 627 C C . LYS A 1 79 ? -24.771 -0.231 28.344 1.00 74.50 79 LYS A C 1
ATOM 629 O O . LYS A 1 79 ? -25.258 -0.128 29.466 1.00 74.50 79 LYS A O 1
ATOM 634 N N . LYS A 1 80 ? -24.894 -1.346 27.614 1.00 69.38 80 LYS A N 1
ATOM 635 C CA . LYS A 1 80 ? -25.623 -2.552 28.058 1.00 69.38 80 LYS A CA 1
ATOM 636 C C . LYS A 1 80 ? -24.920 -3.302 29.192 1.00 69.38 80 LYS A C 1
ATOM 638 O O . LYS A 1 80 ? -25.591 -3.844 30.067 1.00 69.38 80 LYS A O 1
ATOM 643 N N . TYR A 1 81 ? -23.588 -3.334 29.183 1.00 60.34 81 TYR A N 1
ATOM 644 C CA . TYR A 1 81 ? -22.764 -4.031 30.176 1.00 60.34 81 TYR A CA 1
ATOM 645 C C . TYR A 1 81 ? -22.159 -3.101 31.235 1.00 60.34 81 TYR A C 1
ATOM 647 O O . TYR A 1 81 ? -21.669 -3.590 32.249 1.00 60.34 81 TYR A O 1
ATOM 655 N N . SER A 1 82 ? -22.283 -1.781 31.077 1.00 53.34 82 SER A N 1
ATOM 656 C CA . SER A 1 82 ? -22.087 -0.766 32.120 1.00 53.34 82 SER A CA 1
ATOM 657 C C . SER A 1 82 ? -23.263 -0.800 33.099 1.00 53.34 82 SER A C 1
ATOM 659 O O . SER A 1 82 ? -23.905 0.207 33.388 1.00 53.34 82 SER A O 1
ATOM 661 N N . ARG A 1 83 ? -23.540 -1.985 33.654 1.00 49.72 83 ARG A N 1
ATOM 662 C CA . ARG A 1 83 ? -24.035 -2.063 35.026 1.00 49.72 83 ARG A CA 1
ATOM 663 C C . ARG A 1 83 ? -22.946 -1.460 35.913 1.00 49.72 83 ARG A C 1
ATOM 665 O O . ARG A 1 83 ? -21.768 -1.665 35.616 1.00 49.72 83 ARG A O 1
ATOM 672 N N . PRO A 1 84 ? -23.303 -0.716 36.968 1.00 51.19 84 PRO A N 1
ATOM 673 C CA . PRO A 1 84 ? -22.320 -0.056 37.805 1.00 51.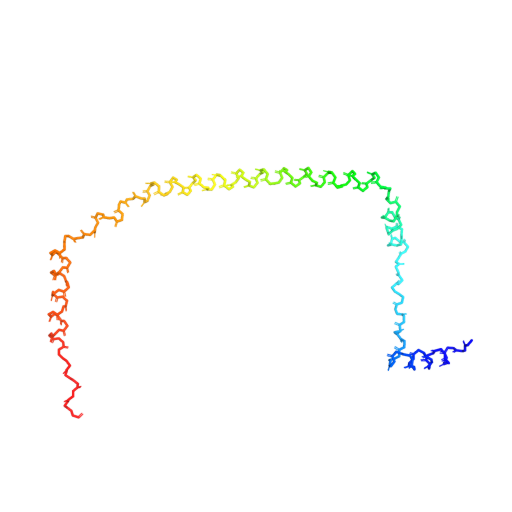19 84 PRO A CA 1
ATOM 674 C C . PRO A 1 84 ? -21.403 -1.125 38.397 1.00 51.19 84 PRO A C 1
ATOM 676 O O . PRO A 1 84 ? -21.775 -1.843 39.318 1.00 51.19 84 PRO A O 1
ATOM 679 N N . VAL A 1 85 ? -20.168 -1.191 37.904 1.00 45.56 85 VAL A N 1
ATOM 680 C CA . VAL A 1 85 ? -19.069 -1.927 38.553 1.00 45.56 85 VAL A CA 1
ATOM 681 C C . VAL A 1 85 ? -18.793 -1.358 39.964 1.00 45.56 85 VAL A C 1
ATOM 683 O O . VAL A 1 85 ? -18.006 -1.915 40.716 1.00 45.56 85 VAL A O 1
ATOM 686 N N . ILE A 1 86 ? -19.490 -0.283 40.356 1.00 47.97 86 ILE A N 1
ATOM 687 C CA . ILE A 1 86 ? -19.367 0.412 41.637 1.00 47.97 86 ILE A CA 1
ATOM 688 C C . ILE A 1 86 ? -20.446 -0.009 42.667 1.00 47.97 86 ILE A C 1
ATOM 690 O O . ILE A 1 86 ? -20.243 0.206 43.854 1.00 47.97 86 ILE A O 1
ATOM 694 N N . GLU A 1 87 ? -21.551 -0.681 42.308 1.00 48.84 87 GLU A N 1
ATOM 695 C CA . GLU A 1 87 ? -22.614 -1.003 43.300 1.00 48.84 87 GLU A CA 1
ATOM 696 C C . GLU A 1 87 ? -22.530 -2.396 43.945 1.00 48.84 87 GLU A C 1
ATOM 698 O O . GLU A 1 87 ? -23.454 -2.833 44.629 1.00 48.84 87 GLU A O 1
ATOM 703 N N . THR A 1 88 ? -21.403 -3.090 43.810 1.00 48.06 88 THR A N 1
ATOM 704 C CA . THR A 1 88 ? -21.077 -4.212 44.706 1.00 48.06 88 THR A CA 1
ATOM 705 C C . THR A 1 88 ? -19.758 -3.992 45.431 1.00 48.06 88 THR A C 1
ATOM 707 O O . THR A 1 88 ? -19.050 -4.950 45.734 1.00 48.06 88 THR A O 1
ATOM 710 N N . GLU A 1 89 ? -19.421 -2.744 45.765 1.00 51.09 89 GLU A N 1
ATOM 711 C CA . GLU A 1 89 ? -18.705 -2.546 47.022 1.00 51.09 89 GLU A CA 1
ATOM 712 C C . GLU A 1 89 ? -19.694 -2.893 48.135 1.00 51.09 89 GLU A C 1
ATOM 714 O O . GLU A 1 89 ? -20.490 -2.071 48.587 1.00 51.09 89 GLU A O 1
ATOM 719 N N . GLU A 1 90 ? -19.700 -4.172 48.528 1.00 57.09 90 GLU A N 1
ATOM 720 C CA . GLU A 1 90 ? -20.307 -4.585 49.786 1.00 57.09 90 GLU A CA 1
ATOM 721 C C . GLU A 1 90 ? -19.884 -3.564 50.852 1.00 57.09 90 GLU A C 1
ATOM 723 O O . GLU A 1 90 ? -18.699 -3.213 50.903 1.00 57.09 90 GLU A O 1
ATOM 728 N N . PRO A 1 91 ? -20.814 -3.050 51.683 1.00 67.69 91 PRO A N 1
ATOM 729 C CA . PRO A 1 91 ? -20.491 -1.977 52.609 1.00 67.69 91 PRO A CA 1
ATOM 730 C C . PRO A 1 91 ? -19.236 -2.363 53.396 1.00 67.69 91 PRO A C 1
ATOM 732 O O . PRO A 1 91 ? -19.085 -3.539 53.732 1.00 67.69 91 PRO A O 1
ATOM 735 N N . PRO A 1 92 ? -18.327 -1.427 53.712 1.00 65.31 92 PRO A N 1
ATOM 736 C CA . PRO A 1 92 ? -17.001 -1.741 54.257 1.00 65.31 92 PRO A CA 1
ATOM 737 C C . PRO A 1 92 ? -17.058 -2.643 55.500 1.00 65.31 92 PRO A C 1
ATOM 739 O O . PRO A 1 92 ? -16.142 -3.418 55.759 1.00 65.31 92 PRO A O 1
ATOM 742 N N . VAL A 1 93 ? -18.178 -2.614 56.228 1.00 68.69 93 VAL A N 1
ATOM 743 C CA . VAL A 1 93 ? -18.514 -3.534 57.321 1.00 68.69 93 VAL A CA 1
ATOM 744 C C . VAL A 1 93 ? -18.616 -4.998 56.872 1.00 68.69 93 VAL A C 1
ATOM 746 O O . VAL A 1 93 ? -18.107 -5.877 57.559 1.00 68.69 93 VAL A O 1
ATOM 749 N N . VAL A 1 94 ? -19.258 -5.288 55.743 1.00 72.38 94 VAL A N 1
ATOM 750 C CA . VAL A 1 94 ? -19.403 -6.635 55.175 1.00 72.38 94 VAL A CA 1
ATOM 751 C C . VAL A 1 94 ? -18.058 -7.137 54.646 1.00 72.38 94 VAL A C 1
ATOM 753 O O . VAL A 1 94 ? -17.670 -8.249 54.998 1.00 72.38 94 VAL A O 1
ATOM 756 N N . VAL A 1 95 ? -17.277 -6.302 53.951 1.00 72.25 95 VAL A N 1
ATOM 757 C CA . VAL A 1 95 ? -15.904 -6.647 53.524 1.00 72.25 95 VAL A CA 1
ATOM 758 C C . VAL A 1 95 ? -14.996 -6.894 54.735 1.00 72.25 95 VAL A C 1
ATOM 760 O O . VAL A 1 95 ? -14.295 -7.903 54.812 1.00 72.25 95 VAL A O 1
ATOM 763 N N . ALA A 1 96 ? -15.049 -6.032 55.752 1.00 73.44 96 ALA A N 1
ATOM 764 C CA . ALA A 1 96 ? -14.297 -6.228 56.989 1.00 73.44 96 ALA A CA 1
ATOM 765 C C . ALA A 1 96 ? -14.734 -7.504 57.728 1.00 73.44 96 ALA A C 1
ATOM 767 O O . ALA A 1 96 ? -13.897 -8.223 58.286 1.00 73.44 96 ALA A O 1
ATOM 768 N N . ARG A 1 97 ? -16.031 -7.834 57.709 1.00 76.12 97 ARG A N 1
ATOM 769 C CA . ARG A 1 97 ? -16.580 -9.054 58.314 1.00 76.12 97 ARG A CA 1
ATOM 770 C C . ARG A 1 97 ? -16.139 -10.306 57.559 1.00 76.12 97 ARG A C 1
ATOM 772 O O . ARG A 1 97 ? -15.701 -11.261 58.191 1.00 76.12 97 ARG A O 1
ATOM 779 N N . THR A 1 98 ? -16.165 -10.308 56.229 1.00 76.81 98 THR A N 1
ATOM 780 C CA . THR A 1 98 ? -15.712 -11.454 55.424 1.00 76.81 98 THR A CA 1
ATOM 781 C C . THR A 1 98 ? -14.201 -11.671 55.550 1.00 76.81 98 THR A C 1
ATOM 783 O O . THR A 1 98 ? -13.757 -12.811 55.716 1.00 76.81 98 THR A O 1
ATOM 786 N N . LEU A 1 99 ? -13.398 -10.600 55.567 1.00 77.31 99 LEU A N 1
ATOM 787 C CA . LEU A 1 99 ? -11.947 -10.671 55.782 1.00 77.31 99 LEU A CA 1
ATOM 788 C C . LEU A 1 99 ? -11.583 -11.139 57.199 1.00 77.31 99 LEU A C 1
ATOM 790 O O . LEU A 1 99 ? -10.695 -11.980 57.367 1.00 77.31 99 LEU A O 1
ATOM 794 N N . SER A 1 100 ? -12.279 -10.649 58.228 1.00 75.12 100 SER A N 1
ATOM 795 C CA . SER A 1 100 ? -12.051 -11.074 59.617 1.00 75.12 100 SER A CA 1
ATOM 796 C C . SER A 1 100 ? -12.488 -12.520 59.867 1.00 75.12 100 SER A C 1
ATOM 798 O O . SER A 1 100 ? -11.762 -13.267 60.529 1.00 75.12 100 SER A O 1
ATOM 800 N N . GLU A 1 101 ? -13.598 -12.965 59.274 1.00 75.19 101 GLU A N 1
ATOM 801 C CA . GLU A 1 101 ? -14.016 -14.370 59.300 1.00 75.19 101 GLU A CA 1
ATOM 802 C C . GLU A 1 101 ? -13.010 -15.283 58.579 1.00 75.19 101 GLU A C 1
ATOM 804 O O . GLU A 1 101 ? -12.620 -16.322 59.123 1.00 75.19 101 GLU A O 1
ATOM 809 N N . ARG A 1 102 ? -12.475 -14.873 57.418 1.00 73.38 102 ARG A N 1
ATOM 810 C CA . ARG A 1 102 ? -11.378 -15.595 56.743 1.00 73.38 102 ARG A CA 1
ATOM 811 C C . ARG A 1 102 ? -10.124 -15.673 57.619 1.00 73.38 102 ARG A C 1
ATOM 813 O O . ARG A 1 102 ? -9.556 -16.755 57.764 1.00 73.38 102 ARG A O 1
ATOM 820 N N . ARG A 1 103 ? -9.726 -14.574 58.272 1.00 70.19 103 ARG A N 1
ATOM 821 C CA . ARG A 1 103 ? -8.559 -14.534 59.175 1.00 70.19 103 ARG A CA 1
ATOM 822 C C . ARG A 1 103 ? -8.718 -15.478 60.371 1.00 70.19 103 ARG A C 1
ATOM 824 O O . ARG A 1 103 ? -7.768 -16.180 60.714 1.00 70.19 103 ARG A O 1
ATOM 831 N N . LYS A 1 104 ? -9.910 -15.561 60.977 1.00 72.12 104 LYS A N 1
ATOM 832 C CA . LYS A 1 104 ? -10.215 -16.531 62.051 1.00 72.12 104 LYS A CA 1
ATOM 833 C C . LYS A 1 104 ? -10.135 -17.978 61.557 1.00 72.12 104 LYS A C 1
ATOM 835 O O . LYS A 1 104 ? -9.575 -18.828 62.250 1.00 72.12 104 LYS A O 1
ATOM 840 N N . LYS A 1 105 ? -10.656 -18.258 60.357 1.00 68.12 105 LYS A N 1
ATOM 841 C CA . LYS A 1 105 ? -10.610 -19.594 59.736 1.00 68.12 105 LYS A CA 1
ATOM 842 C C . LYS A 1 105 ? -9.173 -20.033 59.438 1.00 68.12 105 LYS A C 1
ATOM 844 O O . LYS A 1 105 ? -8.820 -21.173 59.727 1.00 68.12 105 LYS A O 1
ATOM 849 N N . CYS A 1 106 ? -8.333 -19.121 58.947 1.00 61.44 106 CYS A N 1
ATOM 850 C CA . CYS A 1 106 ? -6.908 -19.375 58.723 1.00 61.44 106 CYS A CA 1
ATOM 851 C C . CYS A 1 106 ? -6.134 -19.550 60.036 1.00 61.44 106 CYS A C 1
ATOM 853 O O . CYS A 1 106 ? -5.304 -20.444 60.131 1.00 61.44 106 CYS A O 1
ATOM 855 N N . ARG A 1 107 ? -6.454 -18.781 61.086 1.00 60.97 107 ARG A N 1
ATOM 856 C CA . ARG A 1 107 ? -5.822 -18.924 62.411 1.00 60.97 107 ARG A CA 1
ATOM 857 C C . ARG A 1 107 ? -6.169 -20.251 63.103 1.00 60.97 107 ARG A C 1
ATOM 859 O O . ARG A 1 107 ? -5.365 -20.752 63.880 1.00 60.97 107 ARG A O 1
ATOM 866 N N . ARG A 1 108 ? -7.337 -20.842 62.808 1.00 58.56 108 ARG A N 1
ATOM 867 C CA . ARG A 1 108 ? -7.713 -22.195 63.269 1.00 58.56 108 ARG A CA 1
ATOM 868 C C . ARG A 1 108 ? -6.963 -23.314 62.543 1.00 58.56 108 ARG A C 1
ATOM 870 O O . ARG A 1 108 ? -6.789 -24.380 63.124 1.00 58.56 108 ARG A O 1
ATOM 877 N N . LYS A 1 109 ? -6.466 -23.078 61.325 1.00 57.53 109 LYS A N 1
ATOM 878 C CA . LYS A 1 109 ? -5.452 -23.931 60.688 1.00 57.53 109 LYS A CA 1
ATOM 879 C C . LYS A 1 109 ? -4.064 -23.471 61.136 1.00 57.53 109 LYS A C 1
ATOM 881 O O . LYS A 1 109 ? -3.238 -23.061 60.328 1.00 57.53 109 LYS A O 1
ATOM 886 N N . GLY A 1 110 ? -3.842 -23.489 62.451 1.00 51.69 110 GLY A N 1
ATOM 887 C CA . GLY A 1 110 ? -2.506 -23.338 63.004 1.00 51.69 110 GLY A CA 1
ATOM 888 C C . GLY A 1 110 ? -1.580 -24.350 62.339 1.00 51.69 110 GLY A C 1
ATOM 889 O O . GLY A 1 110 ? -1.946 -25.516 62.171 1.00 51.69 110 GLY A O 1
ATOM 890 N N . TRP A 1 111 ? -0.414 -23.868 61.927 1.00 54.97 111 TRP A N 1
ATOM 891 C CA . TRP A 1 111 ? 0.742 -24.669 61.564 1.00 54.97 111 TRP A CA 1
ATOM 892 C C . TRP A 1 111 ? 0.969 -25.754 62.628 1.00 54.97 111 TRP A C 1
ATOM 894 O O . TRP A 1 111 ? 1.586 -25.508 63.656 1.00 54.97 111 TRP A O 1
ATOM 904 N N . ARG A 1 112 ? 0.466 -26.968 62.390 1.00 57.16 112 ARG A N 1
ATOM 905 C CA . ARG A 1 112 ? 0.966 -28.188 63.036 1.00 57.16 112 ARG A CA 1
ATOM 906 C C . ARG A 1 112 ? 2.075 -28.780 62.171 1.00 57.16 112 ARG A C 1
ATOM 908 O O . ARG A 1 112 ? 1.959 -29.905 61.708 1.00 57.16 112 ARG A O 1
ATOM 915 N N . VAL A 1 113 ? 3.103 -27.982 61.883 1.00 54.38 113 VAL A N 1
ATOM 916 C CA . VAL A 1 113 ? 4.315 -28.427 61.178 1.00 54.38 113 VAL A CA 1
ATOM 917 C C . VAL A 1 113 ? 5.517 -27.689 61.771 1.00 54.38 113 VAL A C 1
ATOM 919 O O . VAL A 1 113 ? 6.105 -26.825 61.134 1.00 54.38 113 VAL A O 1
ATOM 922 N N . SER A 1 114 ? 5.827 -27.974 63.035 1.00 54.25 114 SER A N 1
ATOM 923 C CA . SER A 1 114 ? 7.179 -27.831 63.599 1.00 54.25 114 SER A CA 1
ATOM 924 C C . SER A 1 114 ? 7.253 -28.558 64.946 1.00 54.25 114 SER A C 1
ATOM 926 O O . SER A 1 114 ? 7.517 -27.959 65.980 1.00 54.25 114 SER A O 1
ATOM 928 N N . GLU A 1 115 ? 6.938 -29.848 64.957 1.00 52.16 115 GLU A N 1
ATOM 929 C CA . GLU A 1 115 ? 7.344 -30.732 66.052 1.00 52.16 115 GLU A CA 1
ATOM 930 C C . GLU A 1 115 ? 7.369 -32.165 65.516 1.00 52.16 115 GLU A C 1
ATOM 932 O O . GLU A 1 115 ? 6.371 -32.887 65.572 1.00 52.16 115 GLU A O 1
ATOM 937 N N . ARG A 1 116 ? 8.490 -32.501 64.866 1.00 43.25 116 ARG A N 1
ATOM 938 C CA . ARG A 1 116 ? 9.203 -33.790 64.860 1.00 43.25 116 ARG A CA 1
ATOM 939 C C . ARG A 1 116 ? 10.268 -33.789 63.775 1.00 43.25 116 ARG A C 1
ATOM 941 O O . ARG A 1 116 ? 9.923 -33.444 62.625 1.00 43.25 116 ARG A O 1
#

Sequence (116 aa):
MNKRQAKKQYKKIHGHNPPKTAVAVYTPEEIEAMKIYNNLTPEDIERIANNLRSAAAEMFKALQRVAESMARVFEDMGKKYSRPVIETEEPPVVVARTLSERRKKCRRKGWRVSER

Secondary structure (DSSP, 8-state):
--HHHHHHHHHHHHSSPPP--------HHHHHHHHHHHT--HHHHHHHHHHHHHHHHHHHHHHHHHHHHHHHHHHHHHHHH-S-TTTT---HHHHHHHHHHHHHHHHHS----S--